Protein AF-A0AAU7ZVX0-F1 (afdb_monomer_lite)

Structure (mmCIF, N/CA/C/O backbone):
data_AF-A0AAU7ZVX0-F1
#
_entry.id   AF-A0AAU7ZVX0-F1
#
loop_
_atom_site.group_PDB
_atom_site.id
_atom_site.type_symbol
_atom_site.label_atom_id
_atom_site.label_alt_id
_atom_site.label_comp_id
_atom_site.label_asym_id
_atom_site.label_entity_id
_atom_site.label_seq_id
_atom_site.pdbx_PDB_ins_code
_atom_site.Cartn_x
_atom_site.Cartn_y
_atom_site.Cartn_z
_atom_site.occupancy
_atom_site.B_iso_or_equiv
_atom_site.a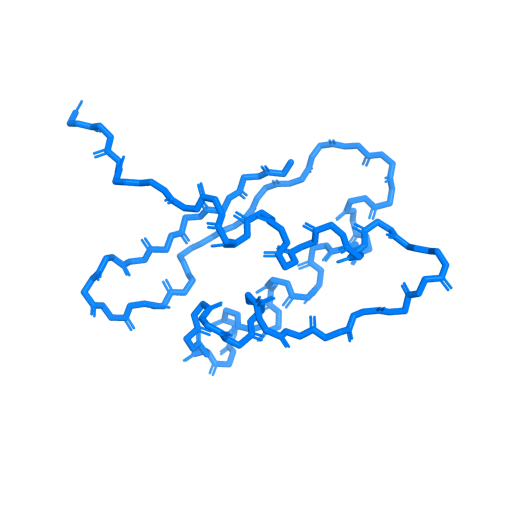uth_seq_id
_atom_site.auth_comp_id
_atom_site.auth_asym_id
_atom_site.auth_atom_id
_atom_site.pdbx_PDB_model_num
ATOM 1 N N . MET A 1 1 ? -0.480 6.597 -8.367 1.00 95.12 1 MET A N 1
ATOM 2 C CA . MET A 1 1 ? -1.113 5.588 -7.486 1.00 95.12 1 MET A CA 1
ATOM 3 C C . MET A 1 1 ? -2.153 6.292 -6.638 1.00 95.12 1 MET A C 1
ATOM 5 O O . MET A 1 1 ? -1.969 7.470 -6.355 1.00 95.12 1 MET A O 1
ATOM 9 N N . LYS A 1 2 ? -3.227 5.608 -6.257 1.00 96.75 2 LYS A N 1
ATOM 10 C CA . LYS A 1 2 ? -4.201 6.091 -5.272 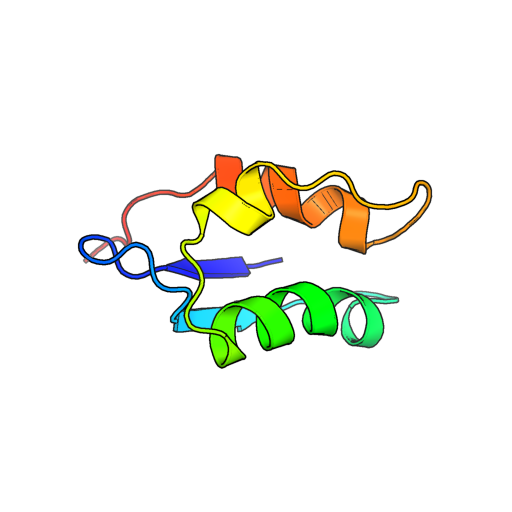1.00 96.75 2 LYS A CA 1
ATOM 11 C C . LYS A 1 2 ? -4.428 4.996 -4.243 1.00 96.75 2 LYS A C 1
ATOM 13 O O . LYS A 1 2 ? -4.467 3.827 -4.618 1.00 96.75 2 LYS A O 1
ATOM 18 N N . VAL A 1 3 ? -4.578 5.376 -2.984 1.00 97.56 3 VAL A N 1
ATOM 19 C CA . VAL A 1 3 ? -4.906 4.466 -1.885 1.00 97.56 3 VAL A CA 1
ATOM 20 C C . VAL A 1 3 ? -6.066 5.049 -1.097 1.00 97.56 3 VAL A C 1
ATOM 22 O O . VAL A 1 3 ? -6.207 6.270 -1.015 1.00 97.56 3 VAL A O 1
ATOM 25 N N . LEU A 1 4 ? -6.904 4.172 -0.560 1.00 97.81 4 LEU A N 1
ATOM 26 C CA . LEU A 1 4 ? -7.976 4.527 0.353 1.00 97.81 4 LEU A CA 1
ATOM 27 C C . LEU A 1 4 ? -7.697 3.838 1.683 1.00 97.81 4 LEU A C 1
ATOM 29 O O . LEU A 1 4 ? -7.414 2.640 1.721 1.00 97.81 4 LEU A O 1
ATOM 33 N N . VAL A 1 5 ? -7.758 4.611 2.755 1.00 98.31 5 VAL A N 1
ATOM 34 C CA . VAL A 1 5 ? -7.491 4.162 4.119 1.00 98.31 5 VAL A CA 1
ATOM 35 C C . VAL A 1 5 ? -8.650 4.631 4.978 1.00 98.31 5 VAL A C 1
ATOM 37 O O . VAL A 1 5 ? -9.109 5.766 4.832 1.00 98.31 5 VAL A O 1
ATOM 40 N N . ASP A 1 6 ? -9.132 3.751 5.841 1.00 97.56 6 ASP A N 1
ATOM 41 C CA . ASP A 1 6 ? -10.148 4.090 6.824 1.00 97.56 6 ASP A CA 1
ATOM 42 C C . ASP A 1 6 ? -9.569 5.073 7.853 1.00 97.56 6 ASP A C 1
ATOM 44 O O . ASP A 1 6 ? -8.503 4.839 8.427 1.00 97.56 6 ASP A O 1
ATOM 48 N N . ALA A 1 7 ? -10.245 6.202 8.068 1.00 96.56 7 ALA A N 1
ATOM 49 C CA . ALA A 1 7 ? -9.699 7.288 8.878 1.00 96.56 7 ALA A CA 1
ATOM 50 C C . ALA A 1 7 ? -9.559 6.914 10.364 1.00 96.56 7 ALA A C 1
ATOM 52 O O . ALA A 1 7 ? -8.623 7.377 11.018 1.00 96.56 7 ALA A O 1
ATOM 53 N N . GLU A 1 8 ? -10.452 6.071 10.885 1.00 96.06 8 GLU A N 1
ATOM 54 C CA . GLU A 1 8 ? -10.497 5.710 12.304 1.00 96.06 8 GLU A CA 1
ATOM 55 C C . GLU A 1 8 ? -9.564 4.539 12.614 1.00 96.06 8 GLU A C 1
ATOM 57 O O . GLU A 1 8 ? -8.740 4.605 13.526 1.00 96.06 8 GLU A O 1
ATOM 62 N N . THR A 1 9 ? -9.665 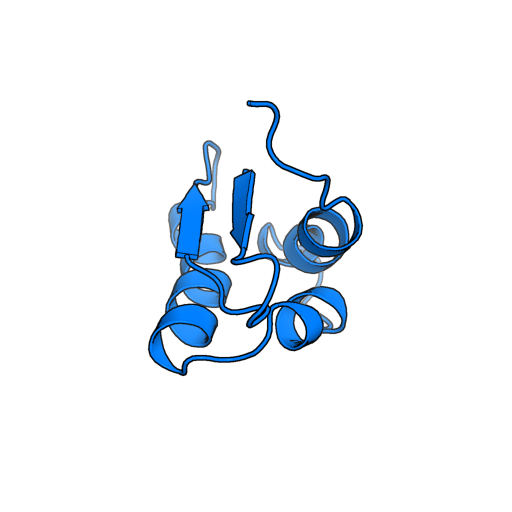3.469 11.828 1.00 97.12 9 THR A N 1
ATOM 63 C CA . THR A 1 9 ? -8.933 2.215 12.056 1.00 97.12 9 THR A CA 1
ATOM 64 C C . THR A 1 9 ? -7.546 2.208 11.424 1.00 97.12 9 THR A C 1
ATOM 66 O O . THR A 1 9 ? -6.703 1.393 11.798 1.00 97.12 9 THR A O 1
ATOM 69 N N . GLN A 1 10 ? -7.287 3.114 10.474 1.00 97.19 10 GLN A N 1
ATOM 70 C CA . GLN A 1 10 ? -6.075 3.137 9.652 1.00 97.19 10 GLN A CA 1
ATOM 71 C C . GLN A 1 10 ? -5.881 1.861 8.812 1.00 97.19 10 GLN A C 1
ATOM 73 O O . GLN A 1 10 ? -4.778 1.632 8.305 1.00 97.19 10 GLN A O 1
ATOM 78 N N . GLU A 1 11 ? -6.915 1.029 8.647 1.00 98.00 11 GLU A N 1
ATOM 79 C CA . GLU A 1 11 ? -6.875 -0.121 7.744 1.00 98.00 11 GLU A CA 1
ATOM 80 C C . GLU A 1 11 ? -6.896 0.347 6.282 1.00 98.00 11 GLU A C 1
ATOM 82 O O . GLU A 1 11 ? -7.578 1.302 5.902 1.00 98.00 11 GLU A O 1
ATOM 87 N N . ILE A 1 12 ? -6.135 -0.341 5.434 1.00 98.38 12 ILE A N 1
ATOM 88 C CA . ILE A 1 12 ? -6.132 -0.090 3.993 1.00 98.38 12 ILE A CA 1
ATOM 89 C C . ILE A 1 12 ? -7.424 -0.668 3.407 1.00 98.38 12 ILE A C 1
ATOM 91 O O . ILE A 1 12 ? -7.641 -1.873 3.470 1.00 98.38 12 ILE A O 1
ATOM 95 N N . LEU A 1 13 ? -8.257 0.179 2.805 1.00 97.81 13 LEU A N 1
ATOM 96 C CA . LEU A 1 13 ? -9.520 -0.220 2.171 1.00 97.81 13 LEU A CA 1
ATOM 97 C C . LEU A 1 13 ? -9.349 -0.570 0.689 1.00 97.81 13 LEU A C 1
ATOM 99 O O . LEU A 1 13 ? -10.162 -1.293 0.116 1.00 97.81 13 LEU A O 1
ATOM 103 N N . GLY A 1 14 ? -8.303 -0.045 0.048 1.00 97.31 14 GLY A N 1
ATOM 104 C CA . GLY A 1 14 ? -7.989 -0.375 -1.335 1.00 97.31 14 GLY A CA 1
ATOM 105 C C . GLY A 1 14 ? -6.845 0.442 -1.920 1.00 97.31 14 GLY A C 1
ATOM 106 O O . GLY A 1 14 ? -6.387 1.433 -1.348 1.00 97.31 14 GLY A O 1
ATOM 107 N N . GLY A 1 15 ? -6.396 0.031 -3.104 1.00 97.25 15 GLY A N 1
ATOM 108 C CA . GLY A 1 15 ? -5.373 0.728 -3.873 1.00 97.25 15 GLY A CA 1
ATOM 109 C C . GLY A 1 15 ? -5.575 0.561 -5.374 1.00 97.25 15 GLY A C 1
ATOM 110 O O . GLY A 1 15 ? -6.112 -0.440 -5.841 1.00 97.25 15 GLY A O 1
ATOM 111 N N . THR A 1 16 ? -5.146 1.555 -6.146 1.00 97.81 16 THR A N 1
ATOM 112 C CA . THR A 1 16 ? -5.185 1.531 -7.612 1.00 97.81 16 THR A CA 1
ATOM 113 C C . THR A 1 16 ? -3.893 2.100 -8.176 1.00 97.81 16 THR A C 1
ATOM 115 O O . THR A 1 16 ? -3.438 3.187 -7.794 1.00 97.81 16 THR A O 1
ATOM 118 N N . ILE A 1 17 ? -3.307 1.379 -9.129 1.00 97.75 17 ILE A N 1
ATOM 119 C CA . ILE A 1 17 ? -2.098 1.789 -9.837 1.00 97.75 17 ILE A CA 1
ATOM 120 C C . ILE A 1 17 ? -2.374 1.717 -11.338 1.00 97.75 17 ILE A C 1
ATOM 122 O O . ILE A 1 17 ? -2.843 0.704 -11.839 1.00 97.75 17 ILE A O 1
ATOM 126 N N . LEU A 1 18 ? -2.088 2.813 -12.038 1.00 97.38 18 LEU A N 1
ATOM 127 C CA . LEU A 1 18 ? -2.116 2.905 -13.494 1.00 97.38 18 LEU A CA 1
ATOM 128 C C . LEU A 1 18 ? -0.707 3.278 -13.954 1.00 97.38 18 LEU A C 1
ATOM 130 O O . LEU A 1 18 ? -0.218 4.349 -13.592 1.00 97.38 18 LEU A O 1
ATOM 134 N N . GLY A 1 19 ? -0.061 2.393 -14.709 1.00 95.12 19 GLY A N 1
ATOM 135 C CA . GLY A 1 19 ? 1.308 2.571 -15.190 1.00 95.12 19 GLY A CA 1
ATOM 136 C C . GLY A 1 19 ? 2.056 1.244 -15.320 1.00 95.12 19 GLY A C 1
ATOM 137 O O . GLY A 1 19 ? 1.580 0.207 -14.861 1.00 95.12 19 GLY A O 1
ATOM 138 N N . VAL A 1 20 ? 3.229 1.288 -15.952 1.00 96.62 20 VAL A N 1
ATOM 139 C CA . VAL A 1 20 ? 4.125 0.129 -16.111 1.00 96.62 20 VAL A CA 1
ATOM 140 C C . VAL A 1 20 ? 4.618 -0.344 -14.740 1.00 96.62 20 VAL A C 1
ATOM 142 O O . VAL A 1 20 ? 4.957 0.488 -13.900 1.00 96.62 20 VAL A O 1
ATOM 145 N N . GLY A 1 21 ? 4.640 -1.661 -14.508 1.00 96.00 21 GLY A N 1
ATOM 146 C CA . GLY A 1 21 ? 5.062 -2.266 -13.237 1.00 96.00 21 GLY A CA 1
ATOM 147 C C . GLY A 1 21 ? 4.083 -2.048 -12.076 1.00 96.00 21 GLY A C 1
ATOM 148 O O . GLY A 1 21 ? 4.423 -2.291 -10.917 1.00 96.00 21 GLY A O 1
ATOM 149 N N . GLY A 1 22 ? 2.873 -1.550 -12.356 1.00 96.88 22 GLY A N 1
ATOM 150 C CA . GLY A 1 22 ? 1.831 -1.372 -11.346 1.00 96.88 22 GLY A CA 1
ATOM 151 C C . GLY A 1 22 ? 1.203 -2.684 -10.876 1.00 96.88 22 GLY A C 1
ATOM 152 O O . GLY A 1 22 ? 0.825 -2.793 -9.712 1.00 96.88 22 GLY A O 1
ATOM 153 N N . ASP A 1 23 ? 1.132 -3.670 -11.765 1.00 95.44 23 ASP A N 1
ATOM 154 C CA . ASP A 1 23 ? 0.733 -5.055 -11.500 1.00 95.44 23 ASP A CA 1
ATOM 155 C C . ASP A 1 23 ? 1.693 -5.766 -10.543 1.00 95.44 23 ASP A C 1
ATOM 157 O O . ASP A 1 23 ? 1.258 -6.534 -9.687 1.00 95.44 23 ASP A O 1
ATOM 161 N N . GLU A 1 24 ? 2.984 -5.451 -10.615 1.00 96.94 24 GLU A N 1
ATOM 162 C CA . GLU A 1 24 ? 3.946 -5.908 -9.621 1.00 96.94 24 GLU A CA 1
ATOM 163 C C . GLU A 1 24 ? 3.824 -5.087 -8.335 1.00 96.94 24 GLU A C 1
ATOM 165 O O . GLU A 1 24 ? 3.641 -5.660 -7.270 1.00 96.94 24 GLU A O 1
ATOM 170 N N . ALA A 1 25 ? 3.841 -3.751 -8.385 1.00 97.81 25 ALA A N 1
ATOM 171 C CA . ALA A 1 25 ? 3.835 -2.925 -7.170 1.00 97.81 25 ALA A CA 1
ATOM 172 C C . ALA A 1 25 ? 2.582 -3.104 -6.285 1.00 97.81 25 ALA A C 1
ATOM 174 O O . ALA A 1 25 ? 2.667 -2.983 -5.059 1.00 97.81 25 ALA A O 1
ATOM 175 N N . ILE A 1 26 ? 1.417 -3.417 -6.870 1.00 98.06 26 ILE A N 1
ATOM 176 C CA . ILE A 1 26 ? 0.157 -3.567 -6.122 1.00 98.06 26 ILE A CA 1
ATOM 177 C C . ILE A 1 26 ? 0.208 -4.704 -5.089 1.00 98.06 26 ILE A C 1
ATOM 179 O O . ILE A 1 26 ? -0.521 -4.637 -4.097 1.00 98.06 26 ILE A O 1
ATOM 183 N N . HIS A 1 27 ? 1.092 -5.704 -5.244 1.00 97.00 27 HIS A N 1
ATOM 184 C CA . HIS A 1 27 ? 1.200 -6.805 -4.278 1.00 97.00 27 HIS A CA 1
ATOM 185 C C . HIS A 1 27 ? 1.557 -6.314 -2.867 1.00 97.00 27 HIS A C 1
ATOM 187 O O . HIS A 1 27 ? 1.114 -6.910 -1.886 1.00 97.00 27 HIS A O 1
ATOM 193 N N . CYS A 1 28 ? 2.325 -5.221 -2.748 1.00 97.62 28 CYS A N 1
ATOM 194 C CA . CYS A 1 28 ? 2.696 -4.629 -1.459 1.00 97.62 28 CYS A CA 1
ATOM 195 C C . CYS A 1 28 ? 1.447 -4.154 -0.701 1.00 97.62 28 CYS A C 1
ATOM 197 O O . CYS A 1 28 ? 1.266 -4.459 0.478 1.00 97.62 28 CYS A O 1
ATOM 199 N N . ILE A 1 29 ? 0.551 -3.460 -1.410 1.00 98.00 29 ILE A N 1
ATOM 200 C CA . ILE A 1 29 ? -0.714 -2.949 -0.868 1.00 98.00 29 ILE A CA 1
ATOM 201 C C . ILE A 1 29 ? -1.669 -4.110 -0.581 1.00 98.00 29 ILE A C 1
ATOM 203 O O . ILE A 1 29 ? -2.244 -4.175 0.503 1.00 98.00 29 ILE A O 1
ATOM 207 N N . ALA A 1 30 ? -1.798 -5.056 -1.515 1.00 98.19 30 ALA A N 1
ATOM 208 C CA . ALA A 1 30 ? -2.677 -6.213 -1.361 1.00 98.19 30 ALA A CA 1
ATOM 209 C C . ALA A 1 30 ? -2.281 -7.093 -0.164 1.00 98.19 30 ALA A C 1
ATOM 211 O O . ALA A 1 30 ? -3.149 -7.510 0.600 1.00 98.19 30 ALA A O 1
ATOM 212 N N . THR A 1 31 ? -0.981 -7.326 0.043 1.00 98.06 31 THR A N 1
ATOM 213 C CA . THR A 1 31 ? -0.471 -8.115 1.176 1.00 98.06 31 THR A CA 1
ATOM 214 C C . THR A 1 31 ? -0.753 -7.422 2.508 1.00 98.06 31 THR A C 1
ATOM 216 O O . THR A 1 31 ? -1.251 -8.061 3.435 1.00 98.06 31 THR A O 1
ATOM 219 N N . ALA A 1 32 ? -0.490 -6.113 2.607 1.00 98.06 32 ALA A N 1
ATOM 220 C CA . ALA A 1 32 ? -0.771 -5.346 3.822 1.00 98.06 32 ALA A CA 1
ATOM 221 C C . ALA A 1 32 ? -2.276 -5.298 4.140 1.00 98.06 32 ALA A C 1
ATOM 223 O O . ALA A 1 32 ? -2.663 -5.464 5.297 1.00 98.06 32 ALA A O 1
ATOM 224 N N . MET A 1 33 ? -3.116 -5.140 3.111 1.00 98.19 33 MET A N 1
ATOM 225 C CA . MET A 1 33 ? -4.576 -5.164 3.227 1.00 98.19 33 MET A CA 1
ATOM 226 C C . MET A 1 33 ? -5.090 -6.536 3.686 1.00 98.19 33 MET A C 1
ATOM 228 O O . MET A 1 33 ? -5.866 -6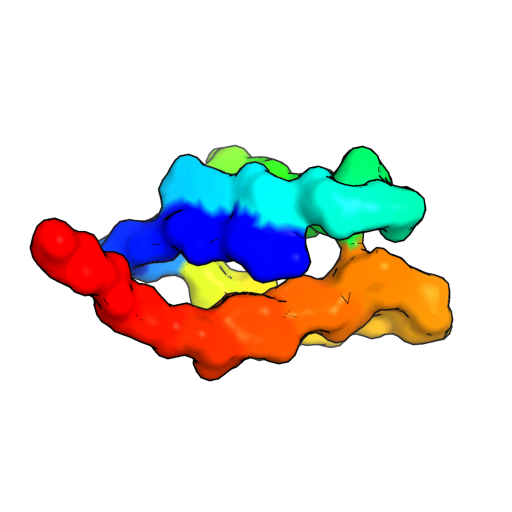.612 4.634 1.00 98.19 33 MET A O 1
ATOM 232 N N . TYR A 1 34 ? -4.611 -7.629 3.080 1.00 98.25 34 TYR A N 1
ATOM 233 C CA . TYR A 1 34 ? -4.954 -8.996 3.494 1.00 98.25 34 TYR A CA 1
ATOM 234 C C . TYR A 1 34 ? -4.592 -9.262 4.962 1.00 98.25 34 TYR A C 1
ATOM 236 O O . TYR A 1 34 ? -5.369 -9.859 5.705 1.00 98.25 34 TYR A O 1
ATOM 244 N N . ALA A 1 35 ? -3.429 -8.773 5.397 1.00 98.06 35 ALA A N 1
ATOM 245 C CA . ALA A 1 35 ? -2.946 -8.912 6.766 1.00 98.06 35 ALA A CA 1
ATOM 246 C C . ALA A 1 35 ? -3.547 -7.890 7.753 1.00 98.06 35 ALA A C 1
ATOM 248 O O . ALA A 1 35 ? -3.096 -7.846 8.901 1.00 98.06 35 ALA A O 1
ATOM 249 N N . ARG A 1 36 ? -4.517 -7.065 7.318 1.00 96.81 36 ARG A N 1
ATOM 250 C CA . ARG A 1 36 ? -5.156 -5.994 8.109 1.00 96.81 36 ARG A CA 1
ATOM 251 C C . ARG A 1 36 ? -4.145 -5.108 8.839 1.00 96.81 36 ARG A C 1
ATOM 253 O O . ARG A 1 36 ? -4.301 -4.774 10.011 1.00 96.81 36 ARG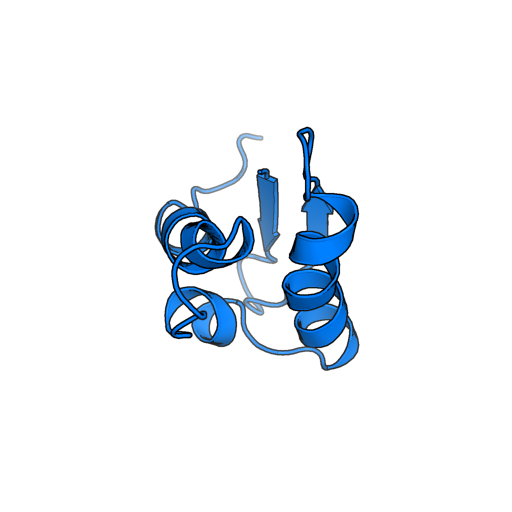 A O 1
ATOM 260 N N . GLN A 1 37 ? -3.047 -4.784 8.165 1.00 97.75 37 GLN A N 1
ATOM 261 C CA . GLN A 1 37 ? -2.021 -3.927 8.742 1.00 97.75 37 GLN A CA 1
ATOM 262 C C . GLN A 1 37 ? -2.454 -2.464 8.677 1.00 97.75 37 GLN A C 1
ATOM 264 O O . GLN A 1 37 ? -3.109 -2.032 7.727 1.00 97.75 37 GLN A O 1
ATOM 269 N N . SER A 1 38 ? -2.025 -1.688 9.673 1.00 97.31 38 SER A N 1
ATOM 270 C CA . SER A 1 38 ? -2.163 -0.233 9.636 1.00 97.31 38 SER A CA 1
ATOM 271 C C . SER A 1 38 ? -1.422 0.337 8.424 1.00 97.31 38 SER A C 1
ATOM 273 O O . SER A 1 38 ? -0.290 -0.061 8.136 1.00 97.31 38 SER A O 1
ATOM 275 N N . ALA A 1 39 ? -2.007 1.341 7.772 1.00 97.31 39 ALA A N 1
ATOM 276 C CA . ALA A 1 39 ? -1.388 2.120 6.699 1.00 97.31 39 ALA A CA 1
ATOM 277 C C . ALA A 1 39 ? -0.000 2.682 7.073 1.00 97.31 39 ALA A C 1
ATOM 279 O O . ALA A 1 39 ? 0.862 2.854 6.208 1.00 97.31 39 ALA A O 1
ATOM 280 N N . SER A 1 40 ? 0.252 2.900 8.369 1.00 97.38 40 SER A N 1
ATOM 281 C CA . SER A 1 40 ? 1.558 3.318 8.890 1.00 97.38 40 SER A CA 1
ATOM 282 C C . SER A 1 40 ? 2.694 2.332 8.585 1.00 97.38 40 SER A C 1
ATOM 284 O O . SER A 1 40 ? 3.845 2.760 8.480 1.00 97.38 40 SER A O 1
ATOM 286 N N . LEU A 1 41 ? 2.390 1.041 8.391 1.00 97.94 41 LEU A N 1
ATOM 287 C CA . LEU A 1 41 ? 3.367 0.027 7.995 1.00 97.94 41 LEU A CA 1
ATOM 288 C C . LEU A 1 41 ? 3.966 0.346 6.620 1.00 97.94 41 LEU A C 1
ATOM 290 O O . LEU A 1 41 ? 5.186 0.381 6.487 1.00 97.94 41 LEU A O 1
ATOM 294 N N . LEU A 1 42 ? 3.123 0.641 5.623 1.00 97.88 42 LEU A N 1
ATOM 295 C CA . LEU A 1 42 ? 3.578 0.992 4.272 1.00 97.88 42 LEU A CA 1
ATOM 296 C C . LEU A 1 42 ? 4.107 2.428 4.183 1.00 97.88 42 LEU A C 1
ATOM 298 O O . LEU A 1 42 ? 5.003 2.706 3.394 1.00 97.88 42 LEU A O 1
ATOM 302 N N . ALA A 1 43 ? 3.618 3.345 5.021 1.00 98.06 43 ALA A N 1
ATOM 303 C CA . ALA A 1 43 ? 4.160 4.704 5.096 1.00 98.06 43 ALA A CA 1
ATOM 304 C C . ALA A 1 43 ? 5.619 4.748 5.594 1.00 98.06 43 ALA A C 1
ATOM 306 O O . ALA A 1 43 ? 6.319 5.741 5.380 1.00 98.06 43 ALA A O 1
ATOM 307 N N . ARG A 1 44 ? 6.063 3.701 6.305 1.00 97.69 44 ARG A N 1
ATOM 308 C CA . ARG A 1 44 ? 7.372 3.616 6.973 1.00 97.69 44 ARG A CA 1
ATOM 309 C C . ARG A 1 44 ? 8.254 2.483 6.445 1.00 97.69 44 ARG A C 1
ATOM 311 O O . ARG A 1 44 ? 9.356 2.299 6.961 1.00 97.69 44 ARG A O 1
ATOM 318 N N . SER A 1 45 ? 7.785 1.714 5.466 1.00 96.88 45 SER A N 1
ATOM 319 C CA . SER A 1 45 ? 8.569 0.648 4.850 1.00 96.88 45 SER A CA 1
ATOM 320 C C . SER A 1 45 ? 9.660 1.222 3.948 1.00 96.88 45 SER A C 1
ATOM 322 O O . SER A 1 45 ? 9.499 2.262 3.311 1.00 96.88 45 SER A O 1
ATOM 324 N N . VAL A 1 46 ? 10.784 0.511 3.875 1.00 97.06 46 VAL A N 1
ATOM 325 C CA . VAL A 1 46 ? 11.822 0.753 2.870 1.00 97.06 46 VAL A CA 1
ATOM 326 C C . VAL A 1 46 ? 11.671 -0.314 1.798 1.00 97.06 46 VAL A C 1
ATOM 328 O O . VAL A 1 46 ? 11.724 -1.507 2.095 1.00 97.06 46 VAL A O 1
ATOM 331 N N . HIS A 1 47 ? 11.475 0.120 0.558 1.00 96.88 47 HIS A N 1
ATOM 332 C CA . HIS A 1 47 ? 11.424 -0.760 -0.604 1.00 96.88 47 HIS A CA 1
ATOM 333 C C . HIS A 1 47 ? 12.750 -0.703 -1.365 1.00 96.88 47 HIS A C 1
ATOM 335 O O . HIS A 1 47 ? 13.516 0.253 -1.249 1.00 96.88 47 HIS A O 1
ATOM 341 N N . ILE A 1 48 ? 13.028 -1.756 -2.130 1.00 97.38 48 ILE A N 1
ATOM 342 C CA . ILE A 1 48 ? 14.245 -1.866 -2.937 1.00 97.38 48 ILE A CA 1
ATOM 343 C C . ILE A 1 48 ? 14.246 -0.777 -4.021 1.00 97.38 48 ILE A C 1
ATOM 345 O O . ILE A 1 48 ? 13.227 -0.549 -4.674 1.00 97.38 48 ILE A O 1
ATOM 349 N N . HIS A 1 49 ? 15.403 -0.148 -4.234 1.00 97.50 49 HIS A N 1
ATOM 350 C CA . HIS A 1 49 ? 15.643 0.801 -5.321 1.00 97.50 49 HIS A CA 1
ATOM 351 C C . HIS A 1 49 ? 16.507 0.154 -6.421 1.00 97.50 49 HIS A C 1
ATOM 353 O O . HIS A 1 49 ? 17.491 -0.511 -6.076 1.00 97.50 49 HIS A O 1
ATOM 359 N N . PRO A 1 50 ? 16.211 0.371 -7.720 1.00 96.12 50 PRO A N 1
ATOM 360 C CA . PRO A 1 50 ? 15.076 1.123 -8.273 1.00 96.12 50 PRO A CA 1
ATOM 361 C C . PRO A 1 50 ? 13.856 0.226 -8.540 1.00 96.12 50 PRO A C 1
ATOM 363 O O . PRO A 1 50 ? 13.975 -0.791 -9.223 1.00 96.12 50 PRO A O 1
ATOM 366 N N . THR A 1 51 ? 12.673 0.596 -8.041 1.00 96.75 51 THR A N 1
ATOM 367 C CA . THR A 1 51 ? 11.416 -0.131 -8.319 1.00 96.75 51 THR A CA 1
ATOM 368 C C . THR A 1 51 ? 10.208 0.798 -8.268 1.00 96.75 51 THR A C 1
ATOM 370 O O . THR A 1 51 ? 10.200 1.777 -7.540 1.00 96.75 51 THR A O 1
ATOM 373 N N . VAL A 1 52 ? 9.109 0.458 -8.947 1.00 97.38 52 VAL A N 1
ATOM 374 C CA . VAL A 1 52 ? 7.852 1.227 -8.820 1.00 97.38 52 VAL A CA 1
ATOM 375 C C . VAL A 1 52 ? 7.349 1.257 -7.367 1.00 97.38 52 VAL A C 1
ATOM 377 O O . VAL A 1 52 ? 6.800 2.265 -6.922 1.00 97.38 52 VAL A O 1
ATOM 380 N N . ALA A 1 53 ? 7.571 0.178 -6.607 1.00 97.44 53 ALA A N 1
ATOM 381 C CA . ALA A 1 53 ? 7.160 0.062 -5.210 1.00 97.44 53 ALA A CA 1
ATOM 382 C C . ALA A 1 53 ? 7.844 1.083 -4.283 1.00 97.44 53 ALA A C 1
ATOM 384 O O . ALA A 1 53 ? 7.297 1.409 -3.232 1.00 97.44 53 ALA A O 1
ATOM 385 N N . GLU A 1 54 ? 8.992 1.644 -4.672 1.00 98.00 54 GLU A N 1
ATOM 386 C CA . GLU A 1 54 ? 9.694 2.657 -3.876 1.00 98.00 54 GLU A CA 1
ATOM 387 C C . GLU A 1 54 ? 8.891 3.947 -3.666 1.00 98.00 54 GLU A C 1
ATOM 389 O O . GLU A 1 54 ? 9.131 4.671 -2.704 1.00 98.00 54 GLU A O 1
ATOM 394 N N . LEU A 1 55 ? 7.897 4.212 -4.518 1.00 97.12 55 LEU A N 1
ATOM 395 C CA . LEU A 1 55 ? 7.008 5.370 -4.398 1.00 97.12 55 LEU A CA 1
ATOM 396 C C . LEU A 1 55 ? 5.878 5.163 -3.376 1.00 97.12 55 LEU A C 1
ATOM 398 O O . LEU A 1 55 ? 5.214 6.130 -2.997 1.00 97.12 55 LEU A O 1
ATOM 402 N N . ILE A 1 56 ? 5.630 3.924 -2.936 1.00 97.81 56 ILE A N 1
ATOM 403 C CA . ILE A 1 56 ? 4.516 3.585 -2.037 1.00 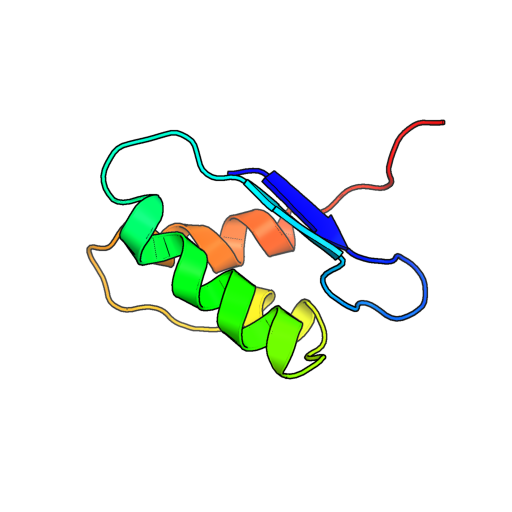97.81 56 ILE A CA 1
ATOM 404 C C . ILE A 1 56 ? 4.584 4.367 -0.715 1.00 97.81 56 ILE A C 1
ATOM 406 O O . ILE A 1 56 ? 3.570 4.979 -0.368 1.00 97.81 56 ILE A O 1
ATOM 410 N N . PRO A 1 57 ? 5.727 4.445 -0.001 1.00 98.25 57 PRO A N 1
ATOM 411 C CA . PRO A 1 57 ? 5.799 5.194 1.251 1.00 98.25 57 PRO A CA 1
ATOM 412 C C . PRO A 1 57 ? 5.406 6.662 1.082 1.00 98.25 57 PRO A C 1
ATOM 414 O O . PRO A 1 57 ? 4.630 7.187 1.878 1.00 98.25 57 PRO A O 1
ATOM 417 N N . THR A 1 58 ? 5.855 7.309 0.001 1.00 97.44 58 THR A N 1
ATOM 418 C CA . THR A 1 58 ? 5.495 8.700 -0.303 1.00 97.44 58 THR A CA 1
ATOM 419 C C . THR A 1 58 ? 3.993 8.859 -0.524 1.00 97.44 58 THR A C 1
ATOM 421 O O . THR A 1 58 ? 3.404 9.797 0.001 1.00 97.44 58 THR A O 1
ATOM 424 N N . VAL A 1 59 ? 3.351 7.933 -1.244 1.00 97.44 59 VAL A N 1
ATOM 425 C CA . VAL A 1 59 ? 1.896 7.966 -1.484 1.00 97.44 59 VAL A CA 1
ATOM 426 C C . VAL A 1 59 ? 1.104 7.864 -0.176 1.00 97.44 59 VAL A C 1
ATOM 428 O O . VAL A 1 59 ? 0.112 8.566 -0.007 1.00 97.44 59 VAL A O 1
ATOM 431 N N . PHE A 1 60 ? 1.534 7.016 0.761 1.00 97.94 60 PHE A N 1
ATOM 432 C CA . PHE A 1 60 ? 0.876 6.895 2.066 1.00 97.94 60 PHE A CA 1
ATOM 433 C C . PHE A 1 60 ? 1.140 8.095 2.987 1.00 97.94 60 PHE A C 1
ATOM 435 O O . PHE A 1 60 ? 0.302 8.423 3.824 1.00 97.94 60 PHE A O 1
ATOM 442 N N . GLN A 1 61 ? 2.273 8.781 2.837 1.00 97.12 61 GLN A N 1
ATOM 443 C CA . GLN A 1 61 ? 2.582 9.991 3.607 1.00 97.12 61 GLN A CA 1
ATOM 444 C C . GLN A 1 61 ? 1.786 11.221 3.144 1.00 97.12 61 GLN A C 1
ATOM 446 O O . GLN A 1 61 ? 1.650 12.172 3.909 1.00 97.12 61 GLN A O 1
ATOM 451 N N . THR A 1 62 ? 1.238 11.210 1.925 1.00 96.81 62 THR A N 1
ATOM 452 C CA . THR A 1 62 ? 0.421 12.306 1.373 1.00 96.81 62 THR A CA 1
ATOM 453 C C . THR A 1 62 ? -1.087 12.056 1.464 1.00 96.81 62 THR A C 1
ATOM 455 O O . THR A 1 62 ? -1.864 12.663 0.722 1.00 96.81 62 THR A O 1
ATOM 458 N N . LEU A 1 63 ? -1.522 11.172 2.369 1.00 96.75 63 LEU A N 1
ATOM 459 C CA . LEU A 1 63 ? -2.941 10.957 2.648 1.00 96.75 63 LEU A CA 1
ATOM 460 C C . LEU A 1 63 ? -3.631 12.264 3.054 1.00 96.75 63 LEU A C 1
ATOM 462 O O . LEU A 1 63 ? -3.105 13.072 3.817 1.00 96.75 63 LEU A O 1
ATOM 466 N N . GLN A 1 64 ? -4.853 12.429 2.564 1.00 96.81 64 GLN A N 1
ATOM 467 C CA . GLN A 1 64 ? -5.719 13.560 2.864 1.00 96.81 64 GLN A CA 1
ATOM 468 C C . GLN A 1 64 ? -7.143 13.052 3.125 1.00 96.81 64 GLN A C 1
ATOM 470 O O . GLN A 1 64 ? -7.522 12.026 2.547 1.00 96.81 64 GLN A O 1
ATOM 475 N N . PRO A 1 65 ? -7.942 13.743 3.960 1.00 96.00 65 PRO A N 1
ATOM 476 C CA . PRO A 1 65 ? -9.345 13.396 4.153 1.00 96.00 65 PRO A CA 1
ATOM 477 C C . PRO A 1 65 ? -10.098 13.340 2.821 1.00 96.00 65 PRO A C 1
ATOM 479 O O . PRO A 1 65 ? -9.882 14.178 1.939 1.00 96.00 65 PRO A O 1
ATOM 482 N N . LEU A 1 66 ? -10.981 12.352 2.674 1.00 93.25 66 LEU A N 1
ATOM 483 C CA . LEU A 1 66 ? -11.848 12.264 1.505 1.00 93.25 66 LEU A CA 1
ATOM 484 C C . LEU A 1 66 ? -12.865 13.411 1.562 1.00 93.25 66 LEU A C 1
ATOM 486 O O . LEU A 1 66 ? -13.500 13.624 2.594 1.00 93.25 66 LEU A O 1
ATOM 490 N N . ALA A 1 67 ? -12.985 14.167 0.471 1.00 86.44 67 ALA A N 1
ATOM 491 C CA . ALA A 1 67 ? -14.015 15.193 0.359 1.00 86.44 67 ALA A CA 1
ATOM 492 C C . ALA A 1 67 ? -15.418 14.547 0.428 1.00 86.44 67 ALA A C 1
ATOM 494 O O . ALA A 1 67 ? -15.561 13.416 -0.049 1.00 86.44 67 ALA A O 1
ATOM 495 N N . PRO A 1 68 ? -16.414 15.230 1.025 1.00 75.88 68 PRO A N 1
ATOM 496 C CA . PRO A 1 68 ? -17.794 14.747 1.073 1.00 75.88 68 PRO A CA 1
ATOM 497 C C . PRO A 1 68 ? -18.427 14.604 -0.317 1.00 75.88 68 PRO A C 1
ATOM 499 O O . PRO A 1 68 ? -18.009 15.335 -1.248 1.00 75.88 68 PRO A O 1
#

Secondary structure (DSSP, 8-state):
-EEEE-TTT-BEEEEE--STTHHHHHHHHHHHHHTT-BTHHHHSPPPPSSSGGGGHHHHHHT--PPP-

pLDDT: mean 96.77, std 3.0, range [75.88, 98.38]

Sequence (68 aa):
MKVLVDAETQEILGGTILGVGGDEAIHCIATAMYARQSASLLARSVHIHPTVAELIPTVFQTLQPLAP

Radius of gyration: 11.42 Å; chains: 1; bounding box: 33×24×28 Å

Foldseek 3Di:
DAWDADPPLQFTPDDDDDDPCRVVLCVVVVVCNVVRHHLVCQLPDCDDPPHPNRCRNVNSVPDDDDDD

Organism: NCBI:txid3069686

InterPro domains:
  IPR004099 Pyridine nucleotide-disulphide oxidoreductase, dimerisation domain [PF02852] (1-58)
  IPR016156 FAD/NAD-linked reductase, dimerisation domain superfamily [G3DSA:3.30.390.30] (1-66)
  IPR016156 FAD/NAD-linked reductase, dimerisation domain superfamily [SSF55424] (1-64)